Protein AF-A0A358XQR6-F1 (afdb_monomer_lite)

Radius of gyration: 12.82 Å; chains: 1; bounding box: 32×18×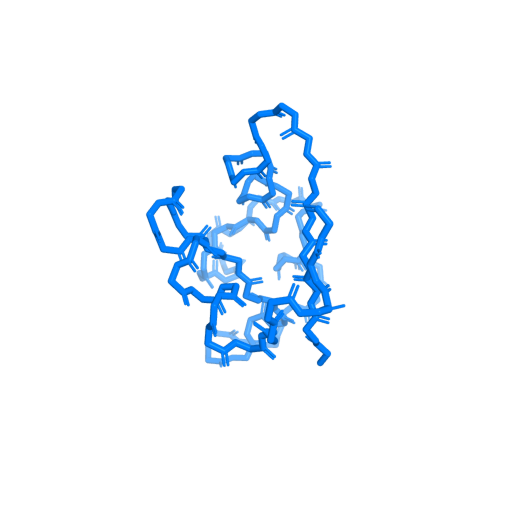31 Å

Secondary structure (DSSP, 8-state):
------STTHHHHHHHHH--SSGGGSPTTSHHHHH-SSSTT-S----SSHHHHHHHHHHHS-GGG--

Structure (mmCIF, N/CA/C/O backbone):
data_AF-A0A358XQR6-F1
#
_entry.id   AF-A0A358XQR6-F1
#
loop_
_atom_site.group_PDB
_atom_site.id
_atom_site.type_symbol
_atom_site.label_atom_id
_atom_site.label_alt_id
_atom_site.label_comp_id
_atom_site.label_asym_id
_atom_site.label_entity_id
_atom_site.label_seq_id
_atom_site.pdbx_PDB_ins_code
_atom_site.Cartn_x
_atom_site.Cartn_y
_atom_site.Cartn_z
_atom_site.occupancy
_atom_site.B_iso_or_equiv
_atom_site.auth_seq_id
_atom_site.auth_comp_id
_atom_site.auth_asym_id
_atom_site.auth_atom_id
_atom_site.pdbx_PDB_model_num
ATOM 1 N N . VAL A 1 1 ? 6.149 -9.703 4.741 1.00 94.69 1 VAL A N 1
ATOM 2 C CA . VAL A 1 1 ? 6.034 -10.194 3.347 1.00 94.69 1 VAL A CA 1
ATOM 3 C C . VAL A 1 1 ? 6.038 -8.974 2.451 1.00 94.69 1 VAL A C 1
ATOM 5 O O . VAL A 1 1 ? 5.402 -7.999 2.832 1.00 94.69 1 VAL A O 1
ATOM 8 N N . ALA A 1 2 ? 6.767 -9.009 1.339 1.00 96.44 2 ALA A N 1
ATOM 9 C CA . ALA A 1 2 ? 6.752 -7.962 0.321 1.00 96.44 2 ALA A CA 1
ATOM 10 C C . ALA A 1 2 ? 6.172 -8.547 -0.972 1.00 96.44 2 ALA A C 1
ATOM 12 O O . ALA A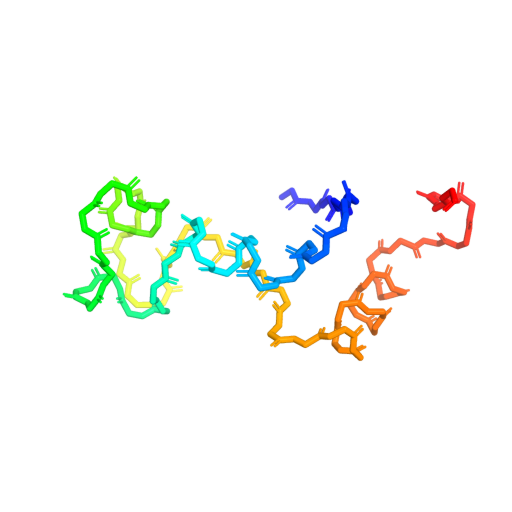 1 2 ? 6.351 -9.737 -1.234 1.00 96.44 2 ALA A O 1
ATOM 13 N N . ALA A 1 3 ? 5.476 -7.727 -1.752 1.00 97.00 3 ALA A N 1
ATOM 14 C CA . ALA A 1 3 ? 4.922 -8.104 -3.047 1.00 97.00 3 ALA A CA 1
ATOM 15 C C . ALA A 1 3 ? 4.869 -6.877 -3.964 1.00 97.00 3 ALA A C 1
ATOM 17 O O . ALA A 1 3 ? 4.748 -5.754 -3.474 1.00 97.00 3 ALA A O 1
ATOM 18 N N . ILE A 1 4 ? 4.916 -7.113 -5.274 1.00 97.12 4 ILE A N 1
ATOM 19 C CA . ILE A 1 4 ? 4.595 -6.126 -6.308 1.00 97.12 4 ILE A CA 1
ATOM 20 C C . ILE A 1 4 ? 3.244 -6.527 -6.898 1.00 97.12 4 ILE A C 1
ATOM 22 O O . ILE A 1 4 ? 3.030 -7.697 -7.217 1.00 97.12 4 ILE A O 1
ATOM 26 N N . LEU A 1 5 ? 2.321 -5.571 -6.981 1.00 97.00 5 LEU A N 1
ATOM 27 C CA . LEU A 1 5 ? 0.983 -5.762 -7.535 1.00 97.00 5 LEU A CA 1
ATOM 28 C C . LEU A 1 5 ? 0.858 -4.944 -8.817 1.00 97.00 5 LEU A C 1
ATOM 30 O O . LEU A 1 5 ? 1.301 -3.799 -8.858 1.00 97.00 5 LEU A O 1
ATOM 34 N N . GLU A 1 6 ? 0.216 -5.516 -9.830 1.00 96.38 6 GLU A N 1
ATOM 35 C CA . GLU A 1 6 ? 0.053 -4.889 -11.139 1.00 96.38 6 GLU A CA 1
ATOM 36 C C . GLU A 1 6 ? -1.418 -4.879 -11.555 1.00 96.38 6 GLU A C 1
ATOM 38 O O . GLU A 1 6 ? -2.132 -5.875 -11.410 1.00 96.38 6 GLU A O 1
ATOM 43 N N . LYS A 1 7 ? -1.861 -3.721 -12.044 1.00 96.56 7 LYS A N 1
ATOM 44 C CA . LYS A 1 7 ? -3.109 -3.475 -12.774 1.00 96.56 7 LYS A CA 1
ATOM 45 C C . LYS A 1 7 ? -3.117 -2.019 -13.242 1.00 96.56 7 LYS A C 1
ATOM 47 O O . LYS A 1 7 ? -2.363 -1.192 -12.727 1.00 96.56 7 LYS A O 1
ATOM 52 N N . ASP A 1 8 ? -4.050 -1.684 -14.122 1.00 98.00 8 ASP A N 1
ATOM 53 C CA . ASP A 1 8 ? -4.400 -0.286 -14.362 1.00 98.00 8 ASP A CA 1
ATOM 54 C C . ASP A 1 8 ? -4.843 0.376 -13.045 1.00 98.00 8 ASP A C 1
ATOM 56 O O . ASP A 1 8 ? -5.622 -0.204 -12.283 1.00 98.00 8 ASP A O 1
ATOM 60 N N . ASN A 1 9 ? -4.329 1.578 -12.771 1.00 97.88 9 ASN A N 1
ATOM 61 C CA . ASN A 1 9 ? -4.583 2.343 -11.543 1.00 97.88 9 ASN A CA 1
ATOM 62 C C . ASN A 1 9 ? -4.195 1.625 -10.228 1.00 97.88 9 ASN A C 1
ATOM 64 O O . ASN A 1 9 ? -4.829 1.825 -9.190 1.00 97.88 9 ASN A O 1
ATOM 68 N N . ALA A 1 10 ? -3.172 0.756 -10.253 1.00 98.19 10 ALA A N 1
ATOM 69 C CA . ALA A 1 10 ? -2.810 -0.109 -9.122 1.00 98.19 10 ALA A CA 1
ATOM 70 C C . ALA A 1 10 ? -2.592 0.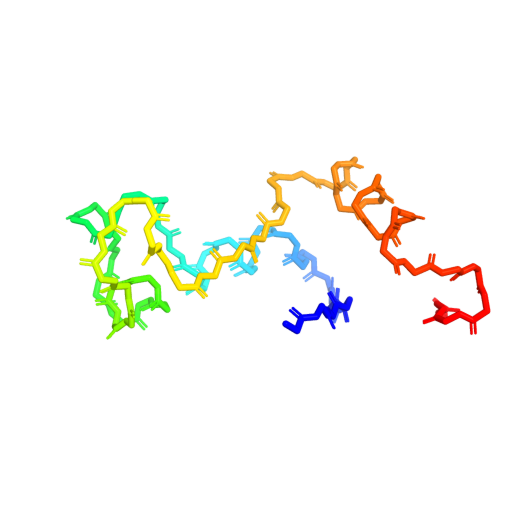631 -7.798 1.00 98.19 10 ALA A C 1
ATOM 72 O O . ALA A 1 10 ? -3.110 0.189 -6.773 1.00 98.19 10 ALA A O 1
ATOM 73 N N . VAL A 1 11 ? -1.845 1.739 -7.806 1.00 98.38 11 VAL A N 1
ATOM 74 C CA . VAL A 1 11 ? -1.508 2.476 -6.580 1.00 98.38 11 VAL A CA 1
ATOM 75 C C . VAL A 1 11 ? -2.766 3.031 -5.918 1.00 98.38 11 VAL A C 1
ATOM 77 O O . VAL A 1 11 ? -3.028 2.741 -4.751 1.00 98.38 11 VAL A O 1
ATOM 80 N N . GLU A 1 12 ? -3.578 3.792 -6.649 1.00 98.44 12 GLU A N 1
ATOM 81 C CA . GLU A 1 12 ? -4.789 4.405 -6.098 1.00 98.44 12 GLU A CA 1
ATOM 82 C C . GLU A 1 12 ? -5.809 3.351 -5.645 1.00 98.44 12 GLU A C 1
ATOM 84 O O . GLU A 1 12 ? -6.344 3.431 -4.532 1.00 98.44 12 GLU A O 1
ATOM 89 N N . ASP A 1 13 ? -6.029 2.317 -6.456 1.00 98.56 13 ASP A N 1
ATOM 90 C CA . ASP A 1 13 ? -6.992 1.267 -6.134 1.00 98.56 13 ASP A CA 1
ATOM 91 C C . ASP A 1 13 ? -6.531 0.437 -4.929 1.00 98.56 13 ASP A C 1
ATOM 93 O O . ASP A 1 13 ? -7.341 0.075 -4.069 1.00 98.56 13 ASP A O 1
ATOM 97 N N . PHE A 1 14 ? -5.227 0.168 -4.811 1.00 98.50 14 PHE A N 1
ATOM 98 C CA . PHE A 1 14 ? -4.685 -0.515 -3.642 1.00 98.50 14 PHE A CA 1
ATOM 99 C C . PHE A 1 14 ? -4.767 0.358 -2.389 1.00 98.50 14 PHE A C 1
ATOM 101 O O . PHE A 1 14 ? -5.131 -0.143 -1.325 1.00 98.50 14 PHE A O 1
ATOM 108 N N . ARG A 1 15 ? -4.528 1.672 -2.494 1.00 98.50 15 ARG A N 1
ATOM 109 C CA . ARG A 1 15 ? -4.720 2.611 -1.375 1.00 98.50 15 ARG A CA 1
ATOM 110 C C . ARG A 1 15 ? -6.169 2.649 -0.903 1.00 98.50 15 ARG A C 1
ATOM 112 O O . ARG A 1 15 ? -6.421 2.635 0.303 1.00 98.50 15 ARG A O 1
ATOM 119 N N . THR A 1 16 ? -7.110 2.633 -1.843 1.00 98.50 16 THR A N 1
ATOM 120 C CA . THR A 1 16 ? -8.544 2.520 -1.552 1.00 98.50 16 THR A CA 1
ATOM 121 C C . THR A 1 16 ? -8.857 1.214 -0.821 1.00 98.50 16 THR A C 1
ATOM 123 O O . THR A 1 16 ? -9.550 1.225 0.196 1.00 98.50 16 THR A O 1
ATOM 126 N N . LEU A 1 17 ? -8.297 0.091 -1.282 1.00 98.44 17 LEU A N 1
ATOM 127 C CA . LEU A 1 17 ? -8.484 -1.222 -0.661 1.00 98.44 17 LEU A CA 1
ATOM 128 C C . LEU A 1 17 ? -7.927 -1.291 0.771 1.00 98.44 17 LEU A C 1
ATOM 130 O O . LEU A 1 17 ? -8.577 -1.842 1.669 1.00 98.44 17 LEU A O 1
ATOM 134 N N . ILE A 1 18 ? -6.717 -0.768 0.999 1.00 98.62 18 ILE A N 1
ATOM 135 C CA . ILE A 1 18 ? -6.080 -0.847 2.320 1.00 98.62 18 ILE A CA 1
ATOM 136 C C . ILE A 1 18 ? -6.692 0.136 3.322 1.00 98.62 18 ILE A C 1
ATOM 138 O O . ILE A 1 18 ? -6.753 -0.193 4.506 1.00 98.62 18 ILE A O 1
ATOM 142 N N . GLY A 1 19 ? -7.204 1.281 2.865 1.00 98.62 19 GLY A N 1
ATOM 143 C CA . GLY A 1 19 ? -7.853 2.293 3.699 1.00 98.62 19 GLY A CA 1
ATOM 144 C C . GLY A 1 19 ? -6.889 3.303 4.334 1.00 98.62 19 GLY A C 1
ATOM 145 O O . GLY A 1 19 ? -5.668 3.245 4.156 1.00 98.62 19 GLY A O 1
ATOM 146 N N . ALA A 1 20 ? -7.447 4.256 5.087 1.00 98.38 20 ALA A N 1
ATOM 147 C CA . ALA A 1 20 ? -6.691 5.327 5.741 1.00 98.38 20 ALA A CA 1
ATOM 148 C C . ALA A 1 20 ? -5.594 4.785 6.676 1.00 98.38 20 ALA A C 1
ATOM 150 O O . ALA A 1 20 ? -5.756 3.739 7.300 1.00 98.38 20 ALA A O 1
ATOM 151 N N . THR A 1 21 ? -4.468 5.500 6.778 1.00 98.25 21 THR A N 1
ATOM 152 C CA . THR A 1 21 ? -3.301 5.081 7.580 1.00 98.25 21 THR A CA 1
ATOM 153 C C . THR A 1 21 ? -3.638 4.890 9.053 1.00 98.25 21 THR A C 1
ATOM 155 O O . THR A 1 21 ? -3.168 3.926 9.658 1.00 98.25 21 THR A O 1
ATOM 158 N N . ASN A 1 22 ? -4.457 5.784 9.611 1.00 98.00 22 ASN A N 1
ATOM 159 C CA . ASN A 1 22 ? -5.030 5.621 10.936 1.00 98.00 22 ASN A CA 1
ATOM 160 C C . ASN A 1 22 ? -6.261 4.699 10.839 1.00 98.00 22 ASN A C 1
ATOM 162 O O . ASN A 1 22 ? -7.237 5.074 10.186 1.00 98.00 22 ASN A O 1
ATOM 166 N N . PRO A 1 23 ? -6.262 3.526 11.496 1.00 97.56 23 PRO A N 1
ATOM 167 C CA . PRO A 1 23 ? -7.384 2.590 11.432 1.00 97.56 23 PRO A CA 1
ATOM 168 C C . PRO A 1 23 ? -8.715 3.171 11.920 1.00 97.56 23 PRO A C 1
ATOM 170 O O . PRO A 1 23 ? -9.764 2.729 11.461 1.00 97.56 23 PRO A O 1
ATOM 173 N N . ALA A 1 24 ? -8.680 4.165 12.817 1.00 97.62 24 ALA A N 1
ATOM 174 C CA . ALA A 1 24 ? -9.881 4.851 13.299 1.00 97.62 24 ALA A CA 1
ATOM 175 C C . ALA A 1 24 ? -10.583 5.675 12.203 1.00 97.62 24 ALA A C 1
ATOM 177 O O . ALA A 1 24 ? -11.792 5.872 12.275 1.00 97.62 24 ALA A O 1
ATOM 178 N N . ASP A 1 25 ? -9.833 6.103 11.183 1.00 98.19 25 ASP A N 1
ATOM 179 C CA . ASP A 1 25 ? -10.330 6.874 10.039 1.00 98.19 25 ASP A CA 1
ATOM 180 C C . ASP A 1 25 ? -10.552 5.983 8.798 1.00 98.19 25 ASP A C 1
ATOM 182 O O . ASP A 1 25 ? -10.961 6.458 7.736 1.00 98.19 25 ASP A O 1
ATOM 186 N N . ALA A 1 26 ? -10.246 4.683 8.890 1.00 98.19 26 ALA A N 1
ATOM 187 C CA . ALA A 1 26 ? -10.359 3.753 7.775 1.00 98.19 26 ALA A CA 1
ATOM 188 C C . ALA A 1 26 ? -11.814 3.301 7.588 1.00 98.19 26 ALA A C 1
ATOM 190 O O . ALA A 1 26 ? -12.449 2.804 8.519 1.00 98.19 26 ALA A O 1
ATOM 191 N N . ALA A 1 27 ? -12.323 3.430 6.358 1.00 98.50 27 ALA A N 1
ATOM 192 C CA . ALA A 1 27 ? -13.677 3.013 6.006 1.00 98.50 27 ALA A CA 1
ATOM 193 C C . ALA A 1 27 ? -13.931 1.532 6.338 1.00 98.50 27 ALA A C 1
ATOM 195 O O . ALA A 1 27 ? -13.036 0.685 6.210 1.00 98.50 27 ALA A O 1
ATOM 196 N N . GLU A 1 28 ? -15.168 1.224 6.736 1.00 98.25 28 GLU A N 1
ATOM 197 C CA . GLU A 1 28 ? -15.598 -0.140 7.040 1.00 98.25 28 GLU A CA 1
ATOM 198 C C . GLU A 1 28 ? -15.299 -1.073 5.861 1.00 98.25 28 GLU A C 1
ATOM 200 O O . GLU A 1 28 ? -15.557 -0.755 4.700 1.00 98.25 28 GLU A O 1
ATOM 205 N N . GLY A 1 29 ? -14.721 -2.237 6.153 1.00 98.00 29 GLY A N 1
ATOM 206 C CA . GLY A 1 29 ? -14.438 -3.238 5.128 1.00 98.00 29 GLY A CA 1
ATOM 207 C C . GLY A 1 29 ? -13.021 -3.202 4.553 1.00 98.00 29 GLY A C 1
ATOM 208 O O . GLY A 1 29 ? -12.593 -4.229 4.014 1.00 98.00 29 GLY A O 1
ATOM 209 N N . THR A 1 30 ? -12.293 -2.092 4.712 1.00 98.75 30 THR A N 1
ATOM 210 C CA . THR A 1 30 ? -10.884 -1.961 4.292 1.00 98.75 30 THR A CA 1
ATOM 211 C C . THR A 1 30 ? -9.948 -2.846 5.123 1.00 98.75 30 THR A C 1
ATOM 213 O O . THR A 1 30 ? -10.292 -3.291 6.223 1.00 98.75 30 THR A O 1
ATOM 216 N N . ILE A 1 31 ? -8.744 -3.128 4.610 1.00 98.62 31 ILE A N 1
ATOM 217 C CA . ILE A 1 31 ? -7.778 -4.012 5.295 1.00 98.62 31 ILE A CA 1
ATOM 218 C C . ILE A 1 31 ? -7.362 -3.425 6.650 1.00 98.62 31 ILE A C 1
ATOM 220 O O . ILE A 1 31 ? -7.350 -4.148 7.648 1.00 98.62 31 ILE A O 1
ATOM 224 N N . ARG A 1 32 ? -7.073 -2.120 6.717 1.00 98.62 32 ARG A N 1
ATOM 225 C CA . ARG A 1 32 ? -6.683 -1.458 7.972 1.00 98.62 32 ARG A CA 1
ATOM 226 C C . ARG A 1 32 ? -7.821 -1.436 8.984 1.00 98.62 32 ARG A C 1
ATOM 228 O O . ARG A 1 32 ? -7.576 -1.729 10.146 1.00 98.62 32 ARG A O 1
ATOM 235 N N . ASN A 1 33 ? -9.059 -1.198 8.552 1.00 98.31 33 ASN A N 1
ATOM 236 C CA . ASN A 1 33 ? -10.226 -1.275 9.433 1.00 98.31 33 ASN A CA 1
ATOM 237 C C . ASN A 1 33 ? -10.409 -2.681 10.041 1.00 98.31 33 ASN A C 1
ATOM 239 O O . ASN A 1 33 ? -10.708 -2.810 11.225 1.00 98.31 33 ASN A O 1
ATOM 243 N N . LYS A 1 34 ? -10.190 -3.737 9.248 1.00 98.38 34 LYS A N 1
ATOM 244 C CA . LYS A 1 34 ? -10.414 -5.126 9.678 1.00 98.38 34 LYS A CA 1
ATOM 245 C C . LYS A 1 34 ? -9.298 -5.717 10.535 1.00 98.38 34 LYS A C 1
ATOM 247 O O . LYS A 1 34 ? -9.582 -6.555 11.388 1.00 98.38 34 LYS A O 1
ATOM 252 N N . TYR A 1 35 ? -8.042 -5.358 10.269 1.00 98.50 35 TYR A N 1
ATOM 253 C CA . TYR A 1 35 ? -6.895 -6.131 10.765 1.00 98.50 35 TYR A CA 1
ATOM 254 C C . TYR A 1 35 ? -5.840 -5.318 11.521 1.00 98.50 35 TYR A C 1
ATOM 256 O O . TYR A 1 35 ? -4.930 -5.914 12.104 1.00 98.50 35 TYR A O 1
ATOM 264 N N . ALA A 1 36 ? -5.916 -3.985 11.523 1.00 98.19 36 ALA A N 1
ATOM 265 C CA . ALA A 1 36 ? -4.960 -3.173 12.265 1.00 98.19 36 ALA A CA 1
ATOM 266 C C . ALA A 1 36 ? -5.120 -3.330 13.782 1.00 98.19 36 ALA A C 1
ATOM 268 O O . ALA A 1 36 ? -6.224 -3.480 14.301 1.00 98.19 36 ALA A O 1
ATOM 269 N N . LYS A 1 37 ? -3.998 -3.233 14.505 1.00 98.06 37 LYS A N 1
ATOM 270 C CA . LYS A 1 37 ? -3.985 -3.220 15.978 1.00 98.06 37 LYS A CA 1
ATOM 271 C C . LYS A 1 37 ? -3.928 -1.803 16.549 1.00 98.06 37 LYS A C 1
ATOM 273 O O . LYS A 1 37 ? -4.471 -1.556 17.620 1.00 98.06 37 LYS A O 1
ATOM 278 N N . SER A 1 38 ? -3.243 -0.894 15.859 1.00 97.88 38 SER A N 1
ATOM 279 C CA . SER A 1 38 ? -3.065 0.517 16.228 1.00 97.88 38 SER A CA 1
ATOM 280 C C . SER A 1 38 ? -2.554 1.315 15.019 1.00 97.88 38 SER A C 1
ATOM 282 O O . SER A 1 38 ? -2.326 0.734 13.957 1.00 97.88 38 SER A O 1
ATOM 284 N N . ILE A 1 39 ? -2.345 2.628 15.175 1.00 97.44 39 ILE A N 1
ATOM 285 C CA . ILE A 1 39 ? -1.724 3.475 14.141 1.00 97.44 39 ILE A CA 1
ATOM 286 C C . ILE A 1 39 ? -0.291 3.027 13.799 1.00 97.44 39 ILE A C 1
ATOM 288 O O . ILE A 1 39 ? 0.061 2.971 12.625 1.00 97.44 39 ILE A O 1
ATOM 292 N N . ASP A 1 40 ? 0.487 2.610 14.801 1.00 97.69 40 ASP A N 1
ATOM 293 C CA . ASP A 1 40 ? 1.866 2.127 14.617 1.00 97.69 40 ASP A CA 1
ATOM 294 C C . ASP A 1 40 ? 1.923 0.692 14.066 1.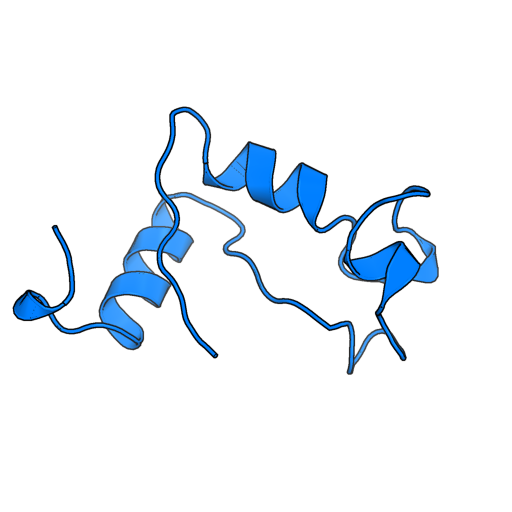00 97.69 40 ASP A C 1
ATOM 296 O O . ASP A 1 40 ? 2.918 0.272 13.480 1.00 97.69 40 ASP A O 1
ATOM 300 N N . ALA A 1 41 ? 0.850 -0.080 14.258 1.00 97.94 41 ALA A N 1
ATOM 301 C CA . ALA A 1 41 ? 0.715 -1.463 13.812 1.00 97.94 41 ALA A CA 1
ATOM 302 C C . ALA A 1 41 ? -0.532 -1.622 12.929 1.00 97.94 41 ALA A C 1
ATOM 304 O O . ALA A 1 41 ? -1.436 -2.418 13.218 1.00 97.94 41 ALA A O 1
ATOM 305 N N . ASN A 1 42 ? -0.577 -0.858 11.836 1.00 98.19 42 ASN A N 1
ATOM 306 C CA . ASN A 1 42 ? -1.736 -0.756 10.947 1.00 98.19 42 ASN A CA 1
ATOM 307 C C . ASN A 1 42 ? -1.854 -1.893 9.909 1.00 98.19 42 ASN A C 1
ATOM 309 O O . ASN A 1 42 ? -2.517 -1.740 8.891 1.00 98.19 42 ASN A O 1
ATOM 313 N N . ALA A 1 43 ? -1.247 -3.050 10.175 1.00 97.94 43 ALA A N 1
ATOM 314 C CA . ALA A 1 43 ? -1.316 -4.299 9.404 1.00 97.94 43 ALA A CA 1
ATOM 315 C C . ALA A 1 43 ? -0.715 -4.312 7.984 1.00 97.94 43 ALA A C 1
ATOM 317 O O . ALA A 1 43 ? -0.209 -5.360 7.583 1.00 97.94 43 ALA A O 1
ATOM 318 N N . ILE A 1 44 ? -0.756 -3.217 7.218 1.00 98.50 44 ILE A N 1
ATOM 319 C CA . ILE A 1 44 ? -0.326 -3.216 5.813 1.00 98.50 44 ILE A CA 1
ATOM 320 C C . ILE A 1 44 ? 0.249 -1.869 5.356 1.00 98.50 44 ILE A C 1
ATOM 322 O O . ILE A 1 44 ? -0.272 -0.792 5.668 1.00 98.50 44 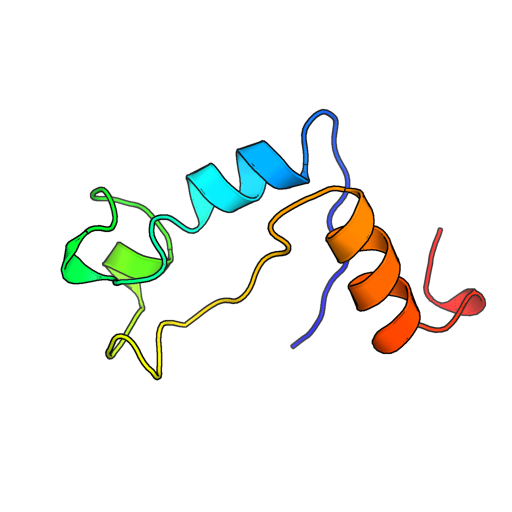ILE A O 1
ATOM 326 N N . HIS A 1 45 ? 1.311 -1.961 4.556 1.00 98.38 45 HIS A N 1
ATOM 327 C CA . HIS A 1 45 ? 1.909 -0.858 3.807 1.00 98.38 45 HIS A CA 1
ATOM 328 C C . HIS A 1 45 ? 1.470 -0.915 2.341 1.00 98.38 45 HIS A C 1
ATOM 330 O O . HIS A 1 45 ? 1.247 -1.996 1.798 1.00 98.38 45 HIS A O 1
ATOM 336 N N . GLY A 1 46 ? 1.372 0.249 1.711 1.00 97.88 46 GLY A N 1
ATOM 337 C CA . GLY A 1 46 ? 1.177 0.395 0.275 1.00 97.88 46 GLY A CA 1
ATOM 338 C C . GLY A 1 46 ? 1.701 1.757 -0.151 1.00 97.88 46 GLY A C 1
ATOM 339 O O . GLY A 1 46 ? 1.481 2.738 0.565 1.00 97.88 46 GLY A O 1
ATOM 340 N N . SER A 1 47 ? 2.399 1.798 -1.282 1.00 98.50 47 SER A N 1
ATOM 341 C CA . SER A 1 47 ? 2.990 3.017 -1.828 1.00 98.50 47 SER A CA 1
ATOM 342 C C . SER A 1 47 ? 1.919 4.088 -2.062 1.00 98.50 47 SER A C 1
ATOM 344 O O . SER A 1 47 ? 0.758 3.779 -2.345 1.00 98.50 47 SER A O 1
ATOM 346 N N . ASP A 1 48 ? 2.287 5.358 -1.908 1.00 97.81 48 ASP A N 1
ATOM 347 C CA . ASP A 1 48 ? 1.346 6.484 -1.976 1.00 97.81 48 ASP A CA 1
ATOM 348 C C . ASP A 1 48 ? 1.259 7.157 -3.360 1.00 97.81 48 ASP A C 1
ATOM 350 O O . ASP A 1 48 ? 0.352 7.955 -3.595 1.00 97.81 48 ASP A O 1
ATOM 354 N N . SER A 1 49 ? 2.182 6.819 -4.261 1.00 98.38 49 SER A N 1
ATOM 355 C CA . SER A 1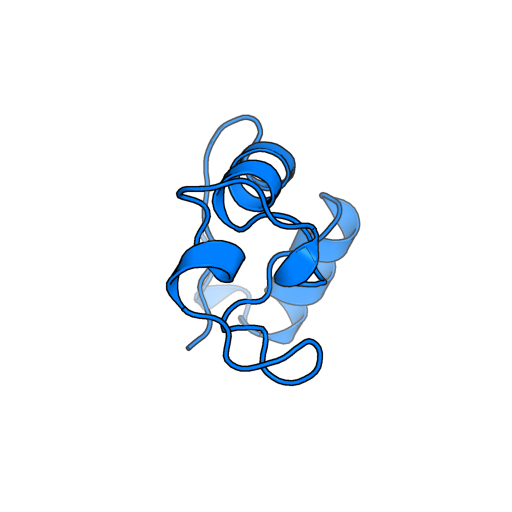 49 ? 2.348 7.377 -5.604 1.00 98.38 49 SER A CA 1
ATOM 356 C C . SER A 1 49 ? 3.082 6.383 -6.509 1.00 98.38 49 SER A C 1
ATOM 358 O O . SER A 1 49 ? 3.771 5.487 -6.016 1.00 98.38 49 SER A O 1
ATOM 360 N N . ASP A 1 50 ? 2.972 6.557 -7.828 1.00 98.00 50 ASP A N 1
ATOM 361 C CA . ASP A 1 50 ? 3.689 5.722 -8.805 1.00 98.00 50 ASP A CA 1
ATOM 362 C C . ASP A 1 50 ? 5.214 5.850 -8.663 1.00 98.00 50 ASP A C 1
ATOM 364 O O . ASP A 1 50 ? 5.946 4.867 -8.784 1.00 98.00 50 ASP A O 1
ATOM 368 N N . GLU A 1 51 ? 5.699 7.053 -8.340 1.00 98.44 51 GLU A N 1
ATOM 369 C CA . GLU A 1 51 ? 7.117 7.304 -8.069 1.00 98.44 51 GLU A CA 1
ATOM 370 C C . GLU A 1 51 ? 7.598 6.498 -6.855 1.00 98.44 51 GLU A C 1
ATOM 372 O O . GLU A 1 51 ? 8.580 5.757 -6.953 1.00 98.44 51 GLU A O 1
ATOM 377 N N . ASN A 1 52 ? 6.872 6.562 -5.733 1.00 98.50 52 ASN A N 1
ATOM 378 C CA . ASN A 1 52 ? 7.234 5.791 -4.544 1.00 98.50 52 ASN A CA 1
ATOM 379 C C . ASN A 1 52 ? 7.061 4.284 -4.754 1.00 98.50 52 ASN A C 1
ATOM 381 O O . ASN A 1 52 ? 7.881 3.518 -4.254 1.00 98.50 52 ASN A O 1
ATOM 385 N N . ALA A 1 53 ? 6.083 3.839 -5.550 1.00 98.06 53 ALA A N 1
ATOM 386 C CA . ALA A 1 53 ? 5.948 2.429 -5.913 1.00 98.06 53 ALA A CA 1
ATOM 387 C C . ALA A 1 53 ? 7.188 1.913 -6.661 1.00 98.06 53 ALA A C 1
ATOM 389 O O . ALA A 1 53 ? 7.700 0.834 -6.350 1.00 98.06 53 ALA A O 1
ATOM 390 N N . ALA A 1 54 ? 7.731 2.704 -7.592 1.00 97.00 54 ALA A N 1
ATOM 391 C CA . ALA A 1 54 ? 8.969 2.363 -8.283 1.00 97.00 54 ALA A CA 1
ATOM 392 C C . ALA A 1 54 ? 10.183 2.368 -7.336 1.00 97.00 54 ALA A C 1
ATOM 394 O O . ALA A 1 54 ? 11.009 1.455 -7.398 1.00 97.00 54 ALA A O 1
ATOM 395 N N . ILE A 1 55 ? 10.308 3.364 -6.452 1.00 98.12 55 ILE A N 1
ATOM 396 C CA . ILE A 1 55 ? 11.410 3.451 -5.476 1.00 98.12 55 ILE A CA 1
ATOM 397 C C . ILE A 1 55 ? 11.382 2.255 -4.516 1.00 98.12 55 ILE A C 1
ATOM 399 O O . ILE A 1 55 ? 12.390 1.565 -4.359 1.00 98.12 55 ILE A O 1
ATOM 403 N N . GLU A 1 56 ? 10.230 1.973 -3.911 1.00 98.06 56 GLU A N 1
ATOM 404 C CA . GLU A 1 56 ? 10.045 0.864 -2.972 1.00 98.06 56 GLU A CA 1
ATOM 405 C C . GLU A 1 56 ? 10.241 -0.492 -3.663 1.00 98.06 56 GLU A C 1
ATOM 407 O O . GLU A 1 56 ? 10.959 -1.352 -3.149 1.00 98.06 56 GLU A O 1
ATOM 412 N N . GLY A 1 57 ? 9.678 -0.674 -4.863 1.00 97.25 57 GLY A N 1
ATOM 413 C CA . GLY A 1 57 ? 9.870 -1.883 -5.664 1.00 97.25 57 GLY A CA 1
ATOM 414 C C . GLY A 1 57 ? 11.345 -2.143 -5.981 1.00 97.25 57 GLY A C 1
ATOM 415 O O . GLY A 1 57 ? 11.815 -3.269 -5.835 1.00 97.25 57 GLY A O 1
ATOM 416 N N . ASN A 1 58 ? 12.102 -1.099 -6.339 1.00 96.88 58 ASN A N 1
ATOM 417 C CA . ASN A 1 58 ? 13.552 -1.181 -6.552 1.00 96.88 58 ASN A CA 1
ATOM 418 C C . ASN A 1 58 ? 14.340 -1.480 -5.269 1.00 96.88 58 ASN A C 1
ATOM 420 O O . ASN A 1 58 ? 15.412 -2.078 -5.347 1.00 96.88 58 ASN A O 1
ATOM 424 N N . PHE A 1 59 ? 13.847 -1.037 -4.112 1.00 97.44 59 PHE A N 1
ATOM 425 C CA . PHE A 1 59 ? 14.502 -1.257 -2.826 1.00 97.44 59 PHE A CA 1
ATOM 426 C C . PHE A 1 59 ? 14.371 -2.711 -2.355 1.00 97.44 59 PHE A C 1
ATOM 428 O O . PHE A 1 59 ? 15.343 -3.285 -1.866 1.00 97.44 59 PHE A O 1
ATOM 435 N N . PHE A 1 60 ? 13.186 -3.311 -2.504 1.00 97.38 60 PHE A N 1
ATOM 436 C CA . PHE A 1 60 ? 12.920 -4.671 -2.020 1.00 97.38 60 PHE A CA 1
ATOM 437 C C . PHE A 1 60 ? 13.233 -5.774 -3.033 1.00 97.38 60 PHE A C 1
ATOM 439 O O . PHE A 1 60 ? 13.535 -6.887 -2.610 1.00 97.38 60 PHE A O 1
ATOM 446 N N . PHE A 1 61 ? 13.157 -5.486 -4.336 1.00 97.44 61 PHE A N 1
ATOM 447 C CA . PHE A 1 61 ? 13.283 -6.492 -5.390 1.00 97.44 61 PHE A CA 1
ATOM 448 C C . PHE A 1 61 ? 14.379 -6.125 -6.390 1.00 97.44 61 PHE A C 1
ATOM 450 O O . PHE A 1 61 ? 14.417 -5.035 -6.981 1.00 97.44 61 PHE A O 1
ATOM 457 N N . SER A 1 62 ? 15.264 -7.084 -6.647 1.00 97.00 62 SER A N 1
ATOM 458 C CA . SER A 1 62 ? 16.241 -6.975 -7.725 1.00 97.00 62 SER A CA 1
ATOM 459 C C . SER A 1 62 ? 15.547 -6.894 -9.091 1.00 97.00 62 SER A C 1
ATOM 461 O O . SER A 1 62 ? 14.359 -7.178 -9.235 1.00 97.00 62 SER A O 1
ATOM 463 N N . GLN A 1 63 ? 16.280 -6.489 -10.128 1.00 94.19 63 GLN A N 1
ATOM 464 C CA . GLN A 1 63 ? 15.754 -6.457 -11.502 1.00 94.19 63 GLN A CA 1
ATOM 465 C C . GLN A 1 63 ? 15.294 -7.846 -11.991 1.00 94.19 63 GLN A C 1
ATOM 467 O O . GLN A 1 63 ? 14.407 -7.923 -12.824 1.00 94.19 63 GLN A O 1
ATOM 472 N N . PHE A 1 64 ? 15.858 -8.936 -11.457 1.00 94.81 64 PHE A N 1
ATOM 473 C CA . PHE A 1 64 ? 15.505 -10.309 -11.846 1.00 94.81 64 PHE A CA 1
ATOM 474 C C . PHE A 1 64 ? 14.243 -10.852 -11.161 1.00 94.81 64 PHE A C 1
ATOM 476 O O . PHE A 1 64 ? 13.744 -11.903 -11.550 1.00 94.81 64 PHE A O 1
ATOM 483 N N . GLU A 1 65 ? 13.744 -10.167 -10.134 1.00 92.50 65 GLU A N 1
ATOM 484 C CA . GLU A 1 65 ? 12.519 -10.534 -9.408 1.00 92.50 65 GLU A CA 1
ATOM 485 C C . GLU A 1 65 ? 11.294 -9.755 -9.910 1.00 92.50 65 GLU A C 1
ATOM 487 O O . GLU A 1 65 ? 10.206 -9.873 -9.349 1.00 92.50 65 GLU A O 1
ATOM 492 N N . ARG A 1 66 ? 11.480 -8.935 -10.949 1.00 87.44 66 ARG A N 1
ATOM 493 C CA . ARG A 1 66 ? 10.481 -8.037 -11.529 1.00 87.44 66 ARG A CA 1
ATOM 494 C C . ARG A 1 66 ? 10.273 -8.403 -12.996 1.00 87.44 66 ARG A C 1
ATOM 496 O O . ARG A 1 66 ? 11.234 -8.786 -13.661 1.00 87.44 66 ARG A O 1
ATOM 503 N N . PHE A 1 67 ? 9.030 -8.321 -13.459 1.00 76.44 67 PHE A N 1
ATOM 504 C CA . PHE A 1 67 ? 8.613 -8.690 -14.813 1.00 76.44 67 PHE A CA 1
ATOM 505 C C . PHE A 1 67 ? 8.202 -7.457 -15.611 1.00 76.44 67 PHE A C 1
ATOM 507 O O . PHE A 1 67 ? 7.769 -6.476 -14.966 1.00 76.44 67 PHE A O 1
#

pLDDT: mean 97.25, std 3.06, range [76.44, 98.75]

Sequence (67 aa):
VAAILEKDNAVEDFRTLIGATNPADAAEGTIRNKYAKSIDANAIHGSDSDENAAIEGNFFFSQFERF

Foldseek 3Di:
DDDQDDDVVVQVVLCLQQADLFLVRGDPNHVQVVDAPGSVRSPDDGANDPVRSVVVCVVPDDPVRDD